Protein AF-E3ZP04-F1 (afdb_monomer_lite)

pLDDT: mean 94.49, std 7.23, range [55.47, 98.06]

Organism: NCBI:txid702453

Radius of gyration: 17.75 Å; chains: 1; bounding box: 42×17×43 Å

Secondary structure (DSSP, 8-state):
-GGGGTSSS--S---TTTTTHHHHHHTTTSS-----SS----------TT-TT--SSTHHHH--

Foldseek 3Di:
DCQLVVVDVDDLPQDDDPPCVVVCVVSPPSHDDPDHPDPDDDDDDDDDPVPVQDDDPVSVVVPD

Sequence (64 aa):
TPVATDAADGMVAAWLPNTSGIYYKDYKGKFEDLGANLKGAKIGLAVPKYMTNINSIEDLKTSK

InterPro domains:
  IPR007210 ABC-type glycine betaine transport system, substrate-binding domain [PF04069] (5-62)

Structure (mmCIF, N/CA/C/O backbone):
data_AF-E3ZP04-F1
#
_entry.id   AF-E3ZP04-F1
#
loop_
_atom_site.group_PDB
_atom_site.id
_atom_site.type_symbol
_atom_site.label_atom_id
_atom_site.label_alt_id
_atom_site.label_comp_id
_atom_site.label_asym_id
_atom_site.label_entity_id
_atom_site.label_seq_id
_atom_site.pdbx_PDB_ins_code
_atom_site.Cartn_x
_atom_site.Cartn_y
_atom_site.Cartn_z
_atom_site.occupancy
_atom_site.B_iso_or_equiv
_atom_site.auth_seq_id
_atom_site.auth_comp_id
_atom_site.auth_asym_id
_atom_site.auth_atom_id
_atom_site.pdbx_PDB_model_num
ATOM 1 N N . THR A 1 1 ? 1.189 0.398 -15.030 1.00 81.69 1 THR A N 1
ATOM 2 C CA . THR A 1 1 ? 1.344 1.684 -14.307 1.00 81.69 1 THR A CA 1
ATOM 3 C C . THR A 1 1 ? 2.380 2.532 -15.036 1.00 81.69 1 THR A C 1
ATOM 5 O O . THR A 1 1 ? 3.120 1.935 -15.805 1.00 81.69 1 THR A O 1
ATOM 8 N N . PRO A 1 2 ? 2.466 3.862 -14.831 1.00 92.94 2 PRO A N 1
ATOM 9 C CA . PRO A 1 2 ? 3.462 4.711 -15.506 1.00 92.94 2 PRO A CA 1
ATOM 10 C C . PRO A 1 2 ? 4.911 4.220 -15.362 1.00 92.94 2 PRO A C 1
ATOM 12 O O . PRO A 1 2 ? 5.669 4.290 -16.317 1.00 92.94 2 PRO A O 1
ATOM 15 N N . VAL A 1 3 ? 5.255 3.634 -14.207 1.00 96.94 3 VAL A N 1
ATOM 16 C CA . VAL A 1 3 ? 6.564 2.994 -13.973 1.00 96.94 3 VAL A CA 1
ATOM 17 C C . VAL A 1 3 ? 6.770 1.762 -14.858 1.00 96.94 3 VAL A C 1
ATOM 19 O O . VAL A 1 3 ? 7.846 1.559 -15.385 1.00 96.94 3 VAL A O 1
ATOM 22 N N . ALA A 1 4 ? 5.729 0.957 -15.087 1.00 96.81 4 ALA A N 1
ATOM 23 C CA . ALA A 1 4 ? 5.819 -0.234 -15.938 1.00 96.81 4 ALA A CA 1
ATOM 24 C C . ALA A 1 4 ? 5.806 0.066 -17.451 1.00 96.81 4 ALA A C 1
ATOM 26 O O . ALA A 1 4 ? 5.856 -0.865 -18.255 1.00 96.81 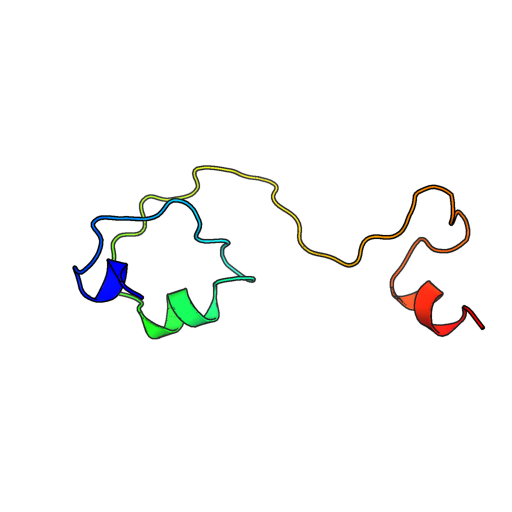4 ALA A O 1
ATOM 27 N N . THR A 1 5 ? 5.625 1.330 -17.842 1.00 96.44 5 THR A N 1
ATOM 28 C CA . THR A 1 5 ? 5.637 1.792 -19.239 1.00 96.44 5 THR A CA 1
ATOM 29 C C . THR A 1 5 ? 6.737 2.823 -19.488 1.00 96.44 5 THR A C 1
ATOM 31 O O . THR A 1 5 ? 6.644 3.551 -20.472 1.00 96.44 5 THR A O 1
ATOM 34 N N . ASP A 1 6 ? 7.698 2.953 -18.568 1.00 94.88 6 ASP A N 1
ATOM 35 C CA . ASP A 1 6 ? 8.798 3.929 -18.612 1.00 94.88 6 ASP A CA 1
ATOM 36 C C . ASP A 1 6 ? 8.347 5.397 -18.762 1.00 94.88 6 ASP A C 1
ATOM 38 O O . ASP A 1 6 ? 9.099 6.267 -19.190 1.00 94.88 6 ASP A O 1
ATOM 42 N N . ALA A 1 7 ? 7.098 5.698 -18.392 1.00 98.06 7 ALA A N 1
ATOM 43 C CA . ALA A 1 7 ? 6.553 7.056 -18.393 1.00 98.06 7 ALA A CA 1
ATOM 44 C C . ALA A 1 7 ? 6.823 7.793 -17.066 1.00 98.06 7 ALA A C 1
ATOM 46 O O . ALA A 1 7 ? 6.575 8.993 -16.963 1.00 98.06 7 ALA A O 1
ATOM 47 N N . ALA A 1 8 ? 7.284 7.073 -16.041 1.00 97.88 8 ALA A N 1
ATOM 48 C CA . ALA A 1 8 ? 7.764 7.615 -14.776 1.00 97.88 8 ALA A CA 1
ATOM 49 C C . ALA A 1 8 ? 8.945 6.776 -14.275 1.00 97.88 8 ALA A C 1
ATOM 51 O O . ALA A 1 8 ? 8.885 5.551 -14.345 1.00 97.88 8 ALA A O 1
ATOM 52 N N . ASP A 1 9 ? 9.960 7.423 -13.703 1.00 97.81 9 ASP A N 1
ATOM 53 C CA . ASP A 1 9 ? 11.209 6.749 -13.309 1.00 97.81 9 ASP A CA 1
ATOM 54 C C . ASP A 1 9 ? 11.054 5.822 -12.090 1.00 97.81 9 ASP A C 1
ATOM 56 O O . ASP A 1 9 ? 11.817 4.877 -11.912 1.00 97.81 9 ASP A O 1
ATOM 60 N N . GLY A 1 10 ? 10.074 6.076 -11.216 1.00 97.06 10 GLY A N 1
ATOM 61 C CA . GLY A 1 10 ? 9.873 5.264 -10.018 1.00 97.06 10 GLY A CA 1
ATOM 62 C C . GLY A 1 10 ? 8.716 5.720 -9.135 1.00 97.06 10 GLY A C 1
ATOM 63 O O . GLY A 1 10 ? 8.059 6.730 -9.386 1.00 97.06 10 GLY A O 1
ATOM 64 N N . MET A 1 11 ? 8.447 4.948 -8.079 1.00 97.75 11 MET A N 1
ATOM 65 C CA . MET A 1 11 ? 7.459 5.281 -7.050 1.00 97.75 11 MET A CA 1
ATOM 66 C C . MET A 1 11 ? 7.839 4.678 -5.694 1.00 97.75 11 MET A C 1
ATOM 68 O O . MET A 1 11 ? 8.449 3.617 -5.631 1.00 97.75 11 MET A O 1
ATOM 72 N N . VAL A 1 12 ? 7.395 5.311 -4.606 1.00 97.38 12 VAL A N 1
ATOM 73 C CA . VAL A 1 12 ? 7.577 4.829 -3.217 1.00 97.38 12 VAL A CA 1
ATOM 74 C C . VAL A 1 12 ? 6.247 4.484 -2.533 1.00 97.38 12 VAL A C 1
ATOM 76 O O . VAL A 1 12 ? 6.162 4.403 -1.311 1.00 97.38 12 VAL A O 1
ATOM 79 N N . ALA A 1 13 ? 5.189 4.318 -3.332 1.00 97.00 13 ALA A N 1
ATOM 80 C CA . ALA A 1 13 ? 3.805 4.156 -2.884 1.00 97.00 13 ALA A CA 1
ATOM 81 C C . ALA A 1 13 ? 3.227 2.759 -3.182 1.00 97.00 13 ALA A C 1
ATOM 83 O O . ALA A 1 13 ? 2.010 2.587 -3.222 1.00 97.00 13 ALA A O 1
ATOM 84 N N . ALA A 1 14 ? 4.076 1.752 -3.400 1.00 97.00 14 ALA A N 1
ATOM 85 C CA . ALA A 1 14 ? 3.636 0.373 -3.589 1.00 97.00 14 ALA A CA 1
ATOM 86 C C . ALA A 1 14 ? 3.338 -0.288 -2.229 1.00 97.00 14 ALA A C 1
ATOM 88 O O . ALA A 1 14 ? 4.247 -0.654 -1.487 1.00 97.00 14 ALA A O 1
ATOM 89 N N . TRP A 1 15 ? 2.055 -0.457 -1.894 1.00 97.62 15 TRP A N 1
ATOM 90 C CA . TRP A 1 15 ? 1.632 -1.117 -0.651 1.00 97.62 15 TRP A CA 1
ATOM 91 C C . TRP A 1 15 ? 1.458 -2.621 -0.884 1.00 97.62 15 TRP A C 1
ATOM 93 O O . TRP A 1 15 ? 0.412 -3.076 -1.354 1.00 97.62 15 TRP A O 1
ATOM 103 N N . LEU A 1 16 ? 2.496 -3.396 -0.576 1.00 96.56 16 LEU A N 1
ATOM 104 C CA . LEU A 1 16 ? 2.589 -4.832 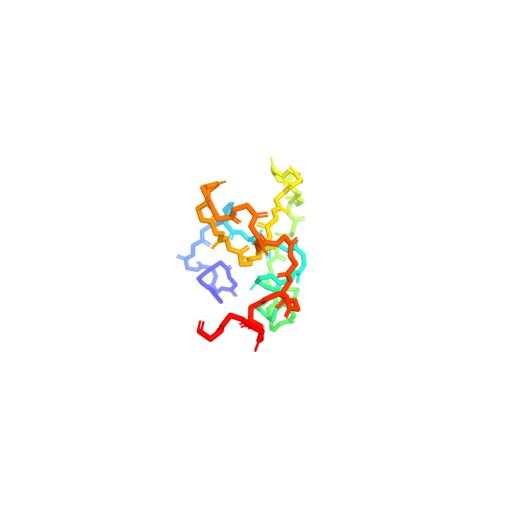-0.862 1.00 96.56 16 LEU A CA 1
ATOM 105 C C . LEU A 1 16 ? 2.508 -5.699 0.411 1.00 96.56 16 LEU A C 1
ATOM 107 O O . LEU A 1 16 ? 2.794 -5.209 1.504 1.00 96.56 16 LEU A O 1
ATOM 111 N N . PRO A 1 17 ? 2.119 -6.987 0.295 1.00 95.88 17 PRO A N 1
ATOM 112 C CA . PRO A 1 17 ? 1.696 -7.675 -0.931 1.00 95.88 17 PRO A CA 1
ATOM 113 C C . PRO A 1 17 ? 0.204 -7.509 -1.253 1.00 95.88 17 PRO A C 1
ATOM 115 O O . PRO A 1 17 ? -0.212 -7.892 -2.336 1.00 95.88 17 PRO A O 1
ATOM 118 N N . ASN A 1 18 ? -0.609 -6.963 -0.342 1.00 96.06 18 ASN A N 1
ATOM 119 C CA . ASN A 1 18 ? -2.070 -7.028 -0.463 1.00 96.06 18 ASN A CA 1
ATOM 120 C C . ASN A 1 18 ? -2.659 -5.861 -1.273 1.00 96.06 18 ASN A C 1
ATOM 122 O O . ASN A 1 18 ? -3.193 -6.074 -2.358 1.00 96.06 18 ASN A O 1
ATOM 126 N N . THR A 1 19 ? -2.544 -4.622 -0.780 1.00 97.19 19 THR A N 1
ATOM 127 C CA . THR A 1 19 ? -3.250 -3.442 -1.324 1.00 97.19 19 THR A CA 1
ATOM 128 C C . THR A 1 19 ? -2.953 -3.179 -2.802 1.00 97.19 19 THR A C 1
ATOM 130 O O . THR A 1 19 ? -3.857 -2.881 -3.574 1.00 97.19 19 THR A O 1
ATOM 133 N N . SER A 1 20 ? -1.691 -3.297 -3.212 1.00 96.75 20 SER A N 1
ATOM 134 C CA . SER A 1 20 ? -1.241 -3.135 -4.604 1.00 96.75 20 SER A CA 1
ATOM 135 C C . SER A 1 20 ? -0.898 -4.473 -5.276 1.00 96.75 20 SER A C 1
ATOM 137 O O . SER A 1 20 ? -0.294 -4.486 -6.347 1.00 96.75 20 SER A O 1
ATOM 139 N N . GLY A 1 21 ? -1.267 -5.604 -4.664 1.00 96.56 21 GLY A N 1
ATOM 140 C CA . GLY A 1 21 ? -0.846 -6.943 -5.090 1.00 96.56 21 GLY A CA 1
ATOM 141 C C . GLY A 1 21 ? -1.293 -7.330 -6.492 1.00 96.56 21 GLY A C 1
ATOM 142 O O . GLY A 1 21 ? -0.540 -7.960 -7.232 1.00 96.56 21 GLY A O 1
ATOM 143 N N . ILE A 1 22 ? -2.499 -6.914 -6.889 1.00 97.31 22 ILE A N 1
ATOM 144 C CA . ILE A 1 22 ? -3.004 -7.189 -8.236 1.00 97.31 22 ILE A CA 1
ATOM 145 C C . ILE A 1 22 ? -2.157 -6.492 -9.306 1.00 97.31 22 ILE A C 1
ATOM 147 O O . ILE A 1 22 ? -1.731 -7.138 -10.255 1.00 97.31 22 ILE A O 1
ATOM 151 N N . TYR A 1 23 ? -1.792 -5.224 -9.091 1.00 96.62 23 TYR A N 1
ATOM 152 C CA . TYR A 1 23 ? -0.911 -4.492 -10.000 1.00 96.62 23 TYR A CA 1
ATOM 153 C C . TYR A 1 23 ? 0.493 -5.090 -10.027 1.00 96.62 23 TYR A C 1
ATOM 155 O O . TYR A 1 23 ? 1.087 -5.208 -11.096 1.00 96.62 23 TYR A O 1
ATOM 163 N N . TYR A 1 24 ? 1.011 -5.511 -8.870 1.00 96.75 24 TYR A N 1
ATOM 164 C CA . TYR A 1 24 ? 2.294 -6.204 -8.807 1.00 96.75 24 TYR A CA 1
ATOM 165 C C . TYR A 1 24 ? 2.281 -7.468 -9.670 1.00 96.75 24 TYR A C 1
ATOM 167 O O . TYR A 1 24 ? 3.217 -7.700 -10.427 1.00 96.75 24 TYR A O 1
ATOM 175 N N . LYS A 1 25 ? 1.207 -8.267 -9.593 1.00 96.75 25 LYS A N 1
ATOM 176 C CA . LYS A 1 25 ? 1.035 -9.477 -10.407 1.00 96.75 25 LYS A CA 1
ATOM 177 C C . LYS A 1 25 ? 0.953 -9.145 -11.898 1.00 96.75 25 LYS A C 1
ATOM 179 O O . LYS A 1 25 ? 1.670 -9.756 -12.685 1.00 96.75 25 LYS A O 1
ATOM 184 N N . ASP A 1 26 ? 0.112 -8.187 -12.273 1.00 97.25 26 ASP A N 1
ATOM 185 C CA . ASP A 1 26 ? -0.177 -7.872 -13.677 1.00 97.25 26 ASP A CA 1
ATOM 186 C C . ASP A 1 26 ? 1.015 -7.219 -14.403 1.00 97.25 26 ASP A C 1
ATOM 188 O O . ASP A 1 26 ? 1.165 -7.371 -15.617 1.00 97.25 26 ASP A O 1
ATOM 192 N N . TYR A 1 27 ? 1.890 -6.517 -13.673 1.00 96.62 27 TYR A N 1
ATOM 193 C CA . TYR A 1 27 ? 3.072 -5.842 -14.225 1.00 96.62 27 TYR A CA 1
ATOM 194 C C . TYR A 1 27 ? 4.405 -6.493 -13.832 1.00 96.62 27 TYR A C 1
ATOM 196 O O . TYR A 1 27 ? 5.462 -5.914 -14.087 1.00 96.62 27 TYR A O 1
ATOM 204 N N . LYS A 1 28 ? 4.386 -7.683 -13.218 1.00 95.25 28 LYS A N 1
ATOM 205 C CA . LYS A 1 28 ? 5.605 -8.368 -12.768 1.00 95.25 28 LYS A CA 1
ATOM 206 C C . LYS A 1 28 ? 6.598 -8.537 -13.923 1.00 95.25 28 LYS A C 1
ATOM 208 O O . LYS A 1 28 ? 6.219 -8.945 -15.018 1.00 95.25 28 LYS A O 1
ATOM 213 N N . GLY A 1 29 ? 7.871 -8.239 -13.665 1.00 96.19 29 GLY A N 1
ATOM 214 C CA . GLY A 1 29 ? 8.939 -8.303 -14.671 1.00 96.19 29 GLY A CA 1
ATOM 215 C C . GLY A 1 29 ? 9.025 -7.080 -15.590 1.00 96.19 29 GLY A C 1
ATOM 216 O O . GLY A 1 29 ? 9.887 -7.054 -16.460 1.00 96.19 29 GLY A O 1
ATOM 217 N N . LYS A 1 30 ? 8.163 -6.073 -15.397 1.00 97.62 30 LYS A N 1
ATOM 218 C CA . LYS A 1 30 ? 8.213 -4.776 -16.100 1.00 97.62 30 LYS A CA 1
ATOM 219 C C . LYS A 1 30 ? 8.661 -3.620 -15.200 1.00 97.62 30 LYS A C 1
ATOM 221 O O . LYS A 1 30 ? 8.475 -2.465 -15.548 1.00 97.62 30 LYS A O 1
ATOM 226 N N . PHE A 1 31 ? 9.158 -3.927 -14.008 1.00 96.00 31 PHE A N 1
ATOM 227 C CA . PHE A 1 31 ? 9.711 -2.975 -13.052 1.00 96.00 31 PHE A CA 1
ATOM 228 C C . PHE A 1 31 ? 10.720 -3.706 -12.163 1.00 96.00 31 PHE A C 1
ATOM 230 O O . PHE A 1 31 ? 10.670 -4.936 -12.045 1.00 96.00 31 PHE A O 1
ATOM 237 N N . GLU A 1 32 ? 11.598 -2.948 -11.517 1.00 97.25 32 GLU A N 1
ATOM 238 C CA . GLU A 1 32 ? 12.492 -3.452 -10.478 1.00 97.25 32 GLU A CA 1
ATOM 239 C C . GLU A 1 32 ? 11.884 -3.209 -9.090 1.00 97.25 32 GLU A C 1
ATOM 241 O O . GLU A 1 32 ? 11.376 -2.127 -8.792 1.00 97.25 32 GLU A O 1
ATOM 246 N N . ASP A 1 33 ? 11.902 -4.235 -8.240 1.00 96.69 33 ASP A N 1
ATOM 247 C CA . ASP A 1 33 ? 11.452 -4.141 -6.852 1.00 96.69 33 ASP A CA 1
ATOM 248 C C . ASP A 1 33 ? 12.652 -3.834 -5.950 1.00 96.69 33 ASP A C 1
ATOM 250 O O . ASP A 1 33 ? 13.440 -4.721 -5.622 1.00 96.69 33 ASP A O 1
ATOM 254 N N . LEU A 1 34 ? 12.790 -2.566 -5.554 1.00 97.81 34 LEU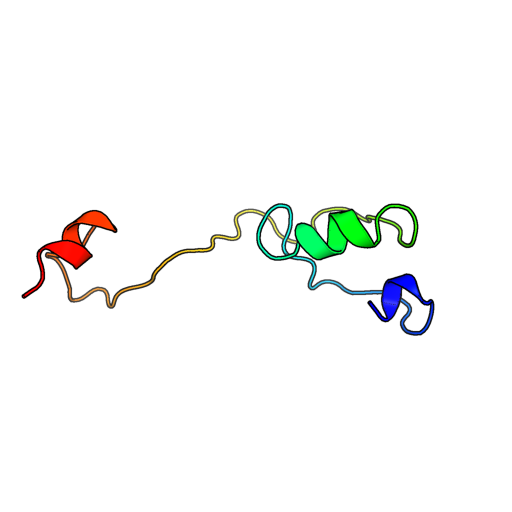 A N 1
ATOM 255 C CA . LEU A 1 34 ? 13.883 -2.087 -4.697 1.00 97.81 34 LEU A CA 1
ATOM 256 C C . LEU A 1 34 ? 13.689 -2.437 -3.206 1.00 97.81 34 LEU A C 1
ATOM 258 O O . LEU A 1 34 ? 14.519 -2.077 -2.368 1.00 97.81 34 LEU A O 1
ATOM 262 N N . GLY A 1 35 ? 12.605 -3.135 -2.856 1.00 97.38 35 GLY A N 1
ATOM 263 C CA . GLY A 1 35 ? 12.302 -3.558 -1.494 1.00 97.38 35 GLY A CA 1
ATOM 264 C C . GLY A 1 35 ? 11.549 -2.523 -0.651 1.00 97.38 35 GLY A C 1
ATOM 265 O O . GLY A 1 35 ? 11.147 -1.449 -1.096 1.00 97.38 35 GLY A O 1
ATOM 266 N N . ALA A 1 36 ? 11.310 -2.884 0.614 1.00 97.75 36 ALA A N 1
ATOM 267 C CA . ALA A 1 36 ? 10.465 -2.107 1.517 1.00 97.75 36 ALA A CA 1
ATOM 268 C C . ALA A 1 36 ? 11.191 -0.884 2.102 1.00 97.75 36 ALA A C 1
ATOM 270 O O . ALA A 1 36 ? 12.157 -1.032 2.853 1.00 97.75 36 ALA A O 1
ATOM 271 N N . ASN A 1 37 ? 10.644 0.309 1.861 1.00 97.56 37 ASN A N 1
ATOM 272 C CA . ASN A 1 37 ? 11.061 1.551 2.521 1.00 97.56 37 ASN A CA 1
ATOM 273 C C . ASN A 1 37 ? 10.400 1.759 3.902 1.00 97.56 37 ASN A C 1
ATOM 275 O O . ASN A 1 37 ? 10.954 2.457 4.747 1.00 97.56 37 ASN A O 1
ATOM 279 N N . LEU A 1 38 ? 9.232 1.151 4.146 1.00 97.62 38 LEU A N 1
ATOM 280 C CA . LEU A 1 38 ? 8.499 1.197 5.413 1.00 97.62 38 LEU A CA 1
ATOM 281 C C . LEU A 1 38 ? 7.967 -0.194 5.776 1.00 97.62 38 LEU A C 1
ATOM 283 O O . LEU A 1 38 ? 7.438 -0.916 4.933 1.00 97.62 38 LEU A O 1
ATOM 287 N N . LYS A 1 39 ? 8.084 -0.568 7.057 1.00 97.00 39 LYS A N 1
ATOM 288 C CA . LYS A 1 39 ? 7.595 -1.844 7.607 1.00 97.00 39 LYS A CA 1
ATOM 289 C C . LYS A 1 39 ? 6.521 -1.597 8.669 1.00 97.00 39 LYS A C 1
ATOM 291 O O . LYS A 1 39 ? 6.542 -0.577 9.347 1.00 97.00 39 LYS A O 1
ATOM 296 N N . GLY A 1 40 ? 5.601 -2.551 8.833 1.00 96.00 40 GLY A N 1
ATOM 297 C CA . GLY A 1 40 ? 4.555 -2.498 9.866 1.00 96.00 40 GLY A CA 1
ATOM 298 C C . GLY A 1 40 ? 3.281 -1.742 9.475 1.00 96.00 40 GLY A C 1
ATOM 299 O O . GLY A 1 40 ? 2.431 -1.509 10.334 1.00 96.00 40 GLY A O 1
ATOM 300 N N . ALA A 1 41 ? 3.126 -1.384 8.197 1.00 95.81 41 ALA A N 1
ATOM 301 C CA . ALA A 1 41 ? 1.884 -0.834 7.669 1.00 95.81 41 ALA A CA 1
ATOM 302 C C . ALA A 1 41 ? 0.715 -1.814 7.869 1.00 95.81 41 ALA A C 1
ATOM 304 O O . ALA A 1 41 ? 0.867 -3.026 7.701 1.00 95.81 41 ALA A O 1
ATOM 305 N N . LYS A 1 42 ? -0.459 -1.286 8.223 1.00 95.56 42 LYS A N 1
ATOM 306 C CA . LYS A 1 42 ? -1.681 -2.068 8.441 1.00 95.56 42 LYS A CA 1
ATOM 307 C C . LYS A 1 42 ? -2.820 -1.502 7.606 1.00 95.56 42 LYS A C 1
ATOM 309 O O . LYS A 1 42 ? -2.929 -0.291 7.443 1.00 95.56 42 LYS A O 1
ATOM 314 N N . ILE A 1 43 ? -3.673 -2.397 7.124 1.00 95.56 43 ILE A N 1
ATOM 315 C CA . ILE A 1 43 ? -4.979 -2.077 6.547 1.00 95.56 43 ILE A CA 1
ATOM 316 C C . ILE A 1 43 ? -6.057 -2.641 7.466 1.00 95.56 43 ILE A C 1
ATOM 318 O O . ILE A 1 43 ? -5.822 -3.627 8.167 1.00 95.56 43 ILE A O 1
ATOM 322 N N . GLY A 1 44 ? -7.232 -2.031 7.468 1.00 94.88 44 GLY A N 1
ATOM 323 C CA . GLY A 1 44 ? -8.349 -2.516 8.262 1.00 94.88 44 GLY A CA 1
ATOM 324 C C . GLY A 1 44 ? -9.461 -1.490 8.364 1.00 94.88 44 GLY A C 1
ATOM 325 O O . GLY A 1 44 ? -9.329 -0.356 7.902 1.00 94.88 44 GLY A O 1
ATOM 326 N N . LEU A 1 45 ? -10.553 -1.911 8.989 1.00 95.94 45 LEU A N 1
ATOM 327 C CA . LEU A 1 45 ? -11.613 -1.009 9.409 1.00 95.94 45 LEU A CA 1
ATOM 328 C C . LEU A 1 45 ? -11.147 -0.262 10.659 1.00 95.94 45 LEU A C 1
ATOM 330 O O . LEU A 1 45 ? -10.570 -0.858 11.567 1.00 95.94 45 LEU A O 1
ATOM 334 N N . ALA A 1 46 ? -11.388 1.043 10.691 1.00 95.88 46 ALA A N 1
ATOM 335 C CA . ALA A 1 46 ? -11.084 1.883 11.838 1.00 95.88 46 ALA A CA 1
ATOM 336 C C . ALA A 1 46 ? -12.387 2.376 12.464 1.00 95.88 46 ALA A C 1
ATOM 338 O O . ALA A 1 46 ? -13.318 2.758 11.755 1.00 95.88 46 ALA A O 1
ATOM 339 N N . VAL A 1 47 ? -12.422 2.400 13.793 1.00 95.62 47 VAL A N 1
ATOM 340 C CA . VAL A 1 47 ? -13.512 2.982 14.577 1.00 95.62 47 VAL A CA 1
ATOM 341 C C . VAL A 1 47 ? -12.952 4.030 15.542 1.00 95.62 47 VAL A C 1
ATOM 343 O O . VAL A 1 47 ? -11.788 3.939 15.951 1.00 95.62 47 VAL A O 1
ATOM 346 N N . PRO A 1 48 ? -13.743 5.046 15.921 1.00 96.56 48 PRO A N 1
ATOM 347 C CA . PRO A 1 48 ? -13.369 5.973 16.979 1.00 96.56 48 PRO A CA 1
ATOM 348 C C . PRO A 1 48 ? -13.123 5.266 18.317 1.00 96.56 48 PRO A C 1
ATOM 350 O O . PRO A 1 48 ? -13.870 4.376 18.713 1.00 96.56 48 PRO A O 1
ATOM 353 N N . LYS A 1 49 ? -12.124 5.733 19.076 1.00 97.00 49 LYS A N 1
ATOM 354 C CA . LYS A 1 49 ? -11.743 5.136 20.371 1.00 97.00 49 LYS A CA 1
ATOM 355 C C . LYS A 1 49 ? -12.852 5.135 21.431 1.00 97.00 49 LYS A C 1
ATOM 357 O O . LYS A 1 49 ? -12.781 4.344 22.361 1.00 97.00 49 LYS A O 1
ATOM 362 N N . TYR A 1 50 ? -13.846 6.017 21.322 1.00 96.19 50 TYR A N 1
ATOM 363 C CA . TYR A 1 50 ? -14.955 6.078 22.279 1.00 96.19 50 TYR A CA 1
ATOM 364 C C . TYR A 1 50 ? -15.966 4.931 22.109 1.00 96.19 50 TYR A C 1
ATOM 366 O O . TYR A 1 50 ? -16.817 4.741 22.972 1.00 96.19 50 TYR A O 1
ATOM 374 N N . MET A 1 51 ? -15.898 4.163 21.016 1.00 94.94 51 MET A N 1
ATOM 375 C CA . MET A 1 51 ? -16.777 3.017 20.767 1.00 94.94 51 MET A CA 1
ATOM 376 C C . MET A 1 51 ? -16.250 1.763 21.478 1.00 94.94 51 MET A C 1
ATOM 378 O O . MET A 1 51 ? -15.876 0.786 20.840 1.00 94.94 51 MET A O 1
ATOM 382 N N . THR A 1 52 ? -16.221 1.774 22.813 1.00 94.56 52 THR A N 1
ATOM 383 C CA . THR A 1 52 ? -15.606 0.707 23.633 1.00 94.56 52 THR A CA 1
ATOM 384 C C . THR A 1 52 ? -16.259 -0.670 23.480 1.00 94.56 52 THR A C 1
ATOM 386 O O . THR A 1 52 ? -15.666 -1.676 23.859 1.00 94.56 52 THR A O 1
ATOM 389 N N . ASN A 1 53 ? -17.472 -0.721 22.927 1.00 94.56 53 ASN A N 1
ATOM 390 C CA . ASN A 1 53 ? -18.234 -1.952 22.715 1.00 94.56 53 ASN A CA 1
ATOM 391 C C . ASN A 1 53 ? -17.945 -2.617 21.356 1.00 94.56 53 ASN A C 1
ATOM 393 O O . ASN A 1 53 ? -18.481 -3.688 21.099 1.00 94.56 53 ASN A O 1
ATOM 397 N N . ILE A 1 54 ? -17.135 -1.995 20.488 1.00 95.44 54 ILE A N 1
ATOM 398 C CA . ILE A 1 54 ? -16.793 -2.515 19.156 1.00 95.44 54 ILE A CA 1
ATOM 399 C C . ILE A 1 54 ? -15.283 -2.735 19.090 1.00 95.44 54 ILE A C 1
ATOM 401 O O . ILE A 1 54 ? -14.516 -1.784 18.937 1.00 95.44 54 ILE A O 1
ATOM 405 N N . ASN A 1 55 ? -14.857 -3.993 19.205 1.00 94.88 55 ASN A N 1
ATOM 406 C CA . ASN A 1 55 ? -13.440 -4.371 19.274 1.00 94.88 55 ASN A CA 1
ATOM 407 C C . ASN A 1 55 ? -13.035 -5.395 18.204 1.00 94.88 55 ASN A C 1
ATOM 409 O O . ASN A 1 55 ? -11.854 -5.716 18.062 1.00 94.88 55 ASN A O 1
ATOM 413 N N . SER A 1 56 ? -14.000 -5.899 17.442 1.00 95.62 56 SER A N 1
ATOM 414 C CA . SER A 1 56 ? -13.812 -6.859 16.361 1.00 95.62 56 SER A CA 1
ATOM 415 C C . SER A 1 56 ? -14.678 -6.498 15.151 1.00 95.62 56 SER A C 1
ATOM 417 O O . SER A 1 56 ? -15.562 -5.643 15.227 1.00 95.62 56 SER A O 1
ATOM 419 N N . ILE A 1 57 ? -1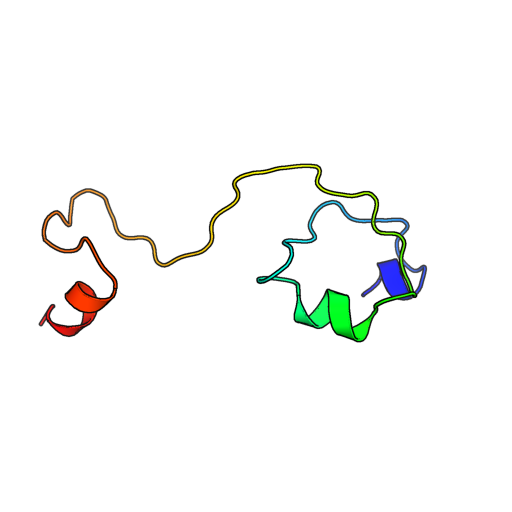4.426 -7.146 14.011 1.00 95.25 57 ILE A N 1
ATOM 420 C CA . ILE A 1 57 ? -15.271 -6.972 12.820 1.00 95.25 57 ILE A CA 1
ATOM 421 C C . ILE A 1 57 ? -16.654 -7.594 13.072 1.00 95.25 57 ILE A C 1
ATOM 423 O O . ILE A 1 57 ? -17.661 -7.121 12.551 1.00 95.25 57 ILE A O 1
ATOM 427 N N . GLU A 1 58 ? -16.719 -8.638 13.893 1.00 95.12 58 GLU A N 1
ATOM 428 C CA . GLU A 1 58 ? -17.933 -9.352 14.268 1.00 95.12 58 GLU A CA 1
ATOM 429 C C . GLU A 1 58 ? -18.905 -8.464 15.058 1.00 95.12 58 GLU A C 1
ATOM 431 O O . GLU A 1 58 ? -20.111 -8.520 14.802 1.00 95.12 58 GLU A O 1
ATOM 436 N N . ASP A 1 59 ? -18.392 -7.587 15.927 1.00 94.88 59 ASP A N 1
ATOM 437 C CA . ASP A 1 59 ? -19.198 -6.642 16.719 1.00 94.88 59 ASP A CA 1
ATOM 438 C C . ASP A 1 59 ? -19.971 -5.639 15.839 1.00 94.88 59 ASP A C 1
ATOM 440 O O . ASP A 1 59 ? -21.013 -5.120 16.238 1.00 94.88 59 ASP A O 1
ATOM 444 N N . LEU A 1 60 ? -19.515 -5.397 14.601 1.00 92.50 60 LEU A N 1
ATOM 445 C CA . LEU A 1 60 ? -20.215 -4.533 13.640 1.00 92.50 60 LEU A CA 1
ATOM 446 C C . LEU A 1 60 ? -21.520 -5.151 13.120 1.00 92.50 60 LEU A C 1
ATOM 448 O O . LEU A 1 60 ? -22.371 -4.440 12.592 1.00 92.50 60 LEU A O 1
ATOM 452 N N . LYS A 1 61 ? -21.694 -6.474 13.223 1.00 88.25 61 LYS A N 1
ATOM 453 C CA . LYS A 1 61 ? -22.931 -7.145 12.782 1.00 88.25 61 LYS A CA 1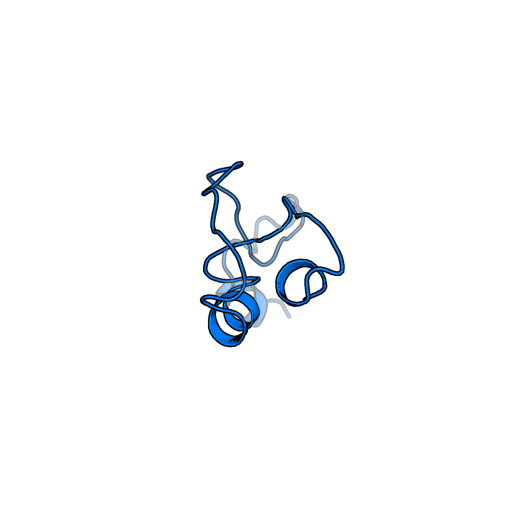
ATOM 454 C C . LYS A 1 61 ? -24.050 -7.028 13.811 1.00 88.25 61 LYS A C 1
ATOM 456 O O . LYS A 1 61 ? -25.221 -7.148 13.457 1.00 88.25 61 LYS A O 1
ATOM 461 N N . THR A 1 62 ? -23.689 -6.869 15.080 1.00 76.31 62 THR A N 1
ATOM 462 C CA . THR A 1 62 ? -24.619 -6.860 16.214 1.00 76.31 62 THR A CA 1
ATOM 463 C C . THR A 1 62 ? -24.974 -5.448 16.669 1.00 76.31 62 THR A C 1
ATOM 465 O O . THR A 1 62 ? -25.932 -5.297 17.428 1.00 76.31 62 THR A O 1
ATOM 468 N N . SER A 1 63 ? -24.274 -4.419 16.173 1.00 62.72 63 SER A N 1
ATOM 469 C CA . SER A 1 63 ? -24.657 -3.019 16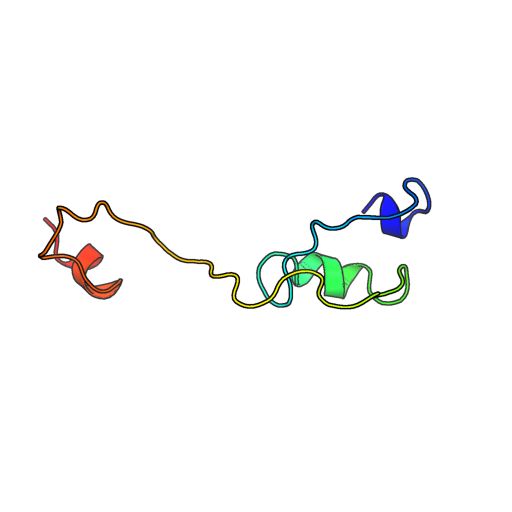.352 1.00 62.72 63 SER A CA 1
ATOM 470 C C . SER A 1 63 ? -25.940 -2.724 15.567 1.00 62.72 63 SER A C 1
ATOM 472 O O . SER A 1 63 ? -25.896 -2.420 14.374 1.00 62.72 63 SER A O 1
ATOM 474 N N . LYS A 1 64 ? -27.089 -2.880 16.224 1.00 55.47 64 LYS A N 1
ATOM 475 C CA . LYS A 1 64 ? -28.356 -2.285 15.792 1.00 55.47 64 LYS A CA 1
ATOM 476 C C . LYS A 1 64 ? -28.482 -0.871 16.334 1.00 55.47 64 LYS A C 1
ATOM 478 O O . LYS A 1 64 ? -28.084 -0.669 17.502 1.00 55.47 64 LYS A O 1
#